Protein AF-A0A5J4PCF5-F1 (afdb_monomer)

Solvent-accessible surface area (backbone atoms only — not comparable to full-atom values): 6842 Å² total; per-residue (Å²): 136,80,77,56,95,93,56,63,99,56,88,77,62,81,65,89,86,66,73,57,68,69,61,51,53,50,52,50,50,52,50,51,52,51,62,68,41,48,68,54,52,56,49,51,50,70,70,42,57,74,70,60,34,50,54,52,48,54,59,50,44,60,74,74,42,86,62,79,66,77,74,68,78,71,64,56,66,93,72,52,52,74,68,57,51,50,52,53,51,50,56,54,48,56,58,55,53,60,73,60,64,81,77,74,84,87,127

Organism: NCBI:txid433724

Sequence (107 aa):
MGLKKGQTNNARGRPKGKPNKVTMETREWVSQLIDKNRKQLEKDLKGLEPKDRWAVIEKLMQYAVPKMQSVEAKIGLNRLSDEQLNSIINELTDKLEDDNTDYITDK

Foldseek 3Di:
DDDDVVDDPDPPPDDPPDDDPVVVVVVVVVVVVCVVCVVVVVVVLVVDDPVVSVVVVVVVCPVVDVDPPPCPVVVVPVPDDPVRVVVVVVVVVVVVVVVPPPPPPDD

Radius of gyration: 30.69 Å; Cα contacts (8 Å, |Δi|>4): 9; chains: 1; bounding box: 57×44×96 Å

Secondary structure (DSS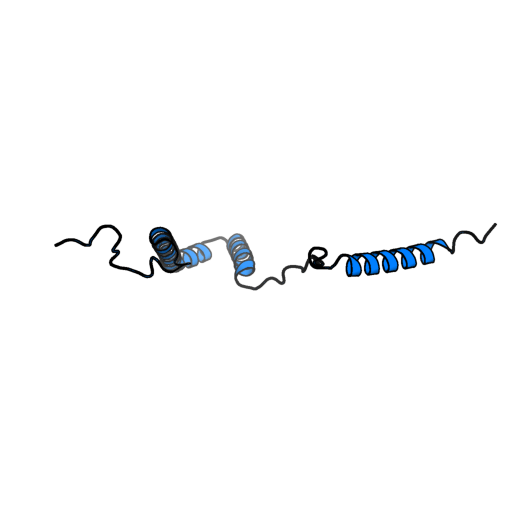P, 8-state):
-PPPTT--S-TT-SPTTPPPHHHHHHHHHHHHHHHHHHHHHHHHHHHS-HHHHHHHHHHHHHHHTT----------GGGS-HHHHHHHHHHHHHHHHHTTGGGSS--

Structure (mmCIF, N/CA/C/O backbone):
data_AF-A0A5J4PCF5-F1
#
_entry.id   AF-A0A5J4PCF5-F1
#
loop_
_atom_site.group_PDB
_atom_site.id
_atom_site.type_symbol
_atom_site.label_atom_id
_atom_site.label_alt_id
_atom_site.label_comp_id
_atom_site.label_asym_id
_atom_site.label_entity_id
_atom_site.label_seq_id
_atom_site.pdbx_PDB_ins_code
_atom_site.Cartn_x
_atom_site.Cartn_y
_atom_site.Cartn_z
_atom_site.occupancy
_atom_site.B_iso_or_equiv
_atom_site.auth_seq_id
_atom_site.auth_comp_id
_atom_site.auth_asym_id
_atom_site.auth_atom_id
_atom_site.pdbx_PDB_model_num
ATOM 1 N N . MET A 1 1 ? 30.294 -24.607 35.203 1.00 60.25 1 MET A N 1
ATOM 2 C CA . MET A 1 1 ? 31.237 -24.496 34.068 1.00 60.25 1 MET A CA 1
ATOM 3 C C . MET A 1 1 ? 30.557 -23.727 32.946 1.00 60.25 1 MET A C 1
ATOM 5 O O . MET A 1 1 ? 29.471 -24.124 32.550 1.00 60.25 1 MET A O 1
ATOM 9 N N . GLY A 1 2 ? 31.138 -22.609 32.504 1.00 75.19 2 GLY A N 1
ATOM 10 C CA . GLY A 1 2 ? 30.643 -21.840 31.356 1.00 75.19 2 GLY A CA 1
ATOM 11 C C . GLY A 1 2 ? 31.196 -22.368 30.031 1.00 75.19 2 GLY A C 1
ATOM 12 O O . GLY A 1 2 ? 32.136 -23.163 30.019 1.00 75.19 2 GLY A O 1
ATOM 13 N N . LEU A 1 3 ? 30.613 -21.922 28.918 1.00 80.75 3 LEU A N 1
ATOM 14 C CA . LEU A 1 3 ? 31.123 -22.220 27.577 1.00 80.75 3 LEU A CA 1
ATOM 15 C C . LEU A 1 3 ? 32.557 -21.680 27.427 1.00 80.75 3 LEU A C 1
ATOM 17 O O . LEU A 1 3 ? 32.864 -20.576 27.881 1.00 80.75 3 LEU A O 1
ATOM 21 N N . LYS A 1 4 ? 33.442 -22.462 26.798 1.00 80.38 4 LYS A N 1
ATOM 22 C CA . LYS A 1 4 ? 34.829 -22.050 26.535 1.00 80.38 4 LYS A CA 1
ATOM 23 C C . LYS A 1 4 ? 34.856 -20.908 25.513 1.00 80.38 4 LYS A C 1
ATOM 25 O O . LYS A 1 4 ? 34.009 -20.844 24.622 1.00 80.38 4 LYS A O 1
ATOM 30 N N . LYS A 1 5 ? 35.844 -20.011 25.607 1.00 64.38 5 LYS A N 1
ATOM 31 C CA . LYS A 1 5 ? 36.045 -18.923 24.632 1.00 64.38 5 LYS A CA 1
ATOM 32 C C . LYS A 1 5 ? 36.137 -19.517 23.217 1.00 64.38 5 LYS A C 1
ATOM 34 O O . LYS A 1 5 ? 36.978 -20.373 22.972 1.00 64.38 5 LYS A O 1
ATOM 39 N N . GLY A 1 6 ? 35.257 -19.078 22.314 1.00 72.25 6 GLY A N 1
ATOM 40 C CA . GLY A 1 6 ? 35.138 -19.613 20.947 1.00 72.25 6 GLY A CA 1
ATOM 41 C C . GLY A 1 6 ? 34.063 -20.693 20.758 1.00 72.25 6 GLY A C 1
ATOM 42 O O . GLY A 1 6 ? 33.801 -21.093 19.629 1.00 72.25 6 GLY A O 1
ATOM 43 N N . GLN A 1 7 ? 33.392 -21.129 21.826 1.00 74.62 7 GLN A N 1
ATOM 44 C CA . GLN A 1 7 ? 32.302 -22.099 21.766 1.00 74.62 7 GLN A CA 1
ATOM 45 C C . GLN A 1 7 ? 30.957 -21.377 21.928 1.00 74.62 7 GLN A C 1
ATOM 47 O O . GLN A 1 7 ? 30.594 -20.929 23.013 1.00 74.62 7 GLN A O 1
ATOM 52 N N . THR A 1 8 ? 30.219 -21.229 20.828 1.00 74.56 8 THR A N 1
ATOM 53 C CA . THR A 1 8 ? 28.836 -20.726 20.833 1.00 74.56 8 THR A CA 1
ATOM 54 C C . THR A 1 8 ? 27.856 -21.885 21.012 1.00 74.56 8 THR A C 1
ATOM 56 O O . THR A 1 8 ? 28.082 -22.977 20.494 1.00 74.56 8 THR A O 1
ATOM 59 N N . ASN A 1 9 ? 26.736 -21.643 21.701 1.00 77.00 9 ASN A N 1
ATOM 60 C CA . ASN A 1 9 ? 25.639 -22.612 21.809 1.00 77.00 9 ASN A CA 1
ATOM 61 C C . ASN A 1 9 ? 24.883 -22.802 20.472 1.00 77.00 9 ASN A C 1
ATOM 63 O O . ASN A 1 9 ? 24.070 -23.708 20.329 1.00 77.00 9 ASN A O 1
ATOM 67 N N . ASN A 1 10 ? 25.144 -21.945 19.477 1.00 77.56 10 ASN A N 1
ATOM 68 C CA . ASN A 1 10 ? 24.618 -22.065 18.121 1.00 77.56 10 ASN A CA 1
ATOM 69 C C . ASN A 1 10 ? 25.763 -22.029 17.098 1.00 77.56 10 ASN A C 1
ATOM 71 O O . ASN A 1 10 ? 26.153 -20.961 16.620 1.00 77.56 10 ASN A O 1
ATOM 75 N N . ALA A 1 11 ? 26.267 -23.211 16.737 1.00 73.56 11 ALA A N 1
ATOM 76 C CA . ALA A 1 11 ? 27.341 -23.387 15.758 1.00 73.56 11 ALA A CA 1
ATOM 77 C C . ALA A 1 11 ? 26.979 -22.910 14.336 1.00 73.56 11 ALA A C 1
ATOM 79 O O . ALA A 1 11 ? 27.868 -22.641 13.536 1.00 73.56 11 ALA A O 1
ATOM 80 N N . ARG A 1 12 ? 25.683 -22.780 14.011 1.00 74.88 12 ARG A N 1
ATOM 81 C CA . ARG A 1 12 ? 25.198 -22.368 12.678 1.00 74.88 12 ARG A CA 1
ATOM 82 C C . ARG A 1 12 ? 24.915 -20.867 12.577 1.00 74.88 12 ARG A C 1
ATOM 84 O O . ARG A 1 12 ? 24.528 -20.394 11.511 1.00 74.88 12 ARG A O 1
ATOM 91 N N . GLY A 1 13 ? 25.111 -20.120 13.666 1.00 74.56 13 GLY A N 1
ATOM 92 C CA . GLY A 1 13 ? 24.837 -18.688 13.723 1.00 74.56 13 GLY A CA 1
ATOM 93 C C . GLY A 1 13 ? 23.363 -18.342 13.482 1.00 74.56 13 GLY A C 1
ATOM 94 O O . GLY A 1 13 ? 22.475 -19.197 13.419 1.00 74.56 13 GLY A O 1
ATOM 95 N N . ARG A 1 14 ? 23.073 -17.046 13.372 1.00 75.38 14 ARG A N 1
ATOM 96 C CA . ARG A 1 14 ? 21.752 -16.575 12.945 1.00 75.38 14 ARG A CA 1
ATOM 97 C C . ARG A 1 14 ? 21.558 -16.933 11.461 1.00 75.38 14 ARG A C 1
ATOM 99 O O . ARG A 1 14 ? 22.450 -16.623 10.672 1.00 75.38 14 ARG A O 1
ATOM 106 N N . PRO A 1 15 ? 20.419 -17.520 11.043 1.00 77.25 15 PRO A N 1
ATOM 107 C CA . PRO A 1 15 ? 20.226 -17.887 9.644 1.00 77.25 15 PRO A CA 1
ATOM 108 C C . PRO A 1 15 ? 20.283 -16.644 8.750 1.00 77.25 15 PRO A C 1
ATOM 110 O O . PRO A 1 15 ? 19.633 -15.631 9.040 1.00 77.25 15 PRO A O 1
ATOM 113 N N . LYS A 1 16 ? 21.052 -16.726 7.658 1.00 66.81 16 LYS A N 1
ATOM 114 C CA . LYS A 1 16 ? 21.188 -15.644 6.676 1.00 66.81 16 LYS A CA 1
ATOM 115 C C . LYS A 1 16 ? 19.804 -15.309 6.103 1.00 66.81 16 LYS A C 1
ATOM 117 O O . LYS A 1 16 ? 19.071 -16.202 5.694 1.00 66.81 16 LYS A O 1
ATOM 122 N N . GLY A 1 17 ? 19.430 -14.029 6.131 1.00 69.25 17 GLY A N 1
ATOM 123 C CA . GLY A 1 17 ? 18.142 -13.544 5.615 1.00 69.25 17 GLY A CA 1
ATOM 124 C C . GLY A 1 17 ? 16.984 -13.486 6.621 1.00 69.25 17 GLY A C 1
ATOM 125 O O . GLY A 1 17 ? 15.903 -13.033 6.255 1.00 69.25 17 GLY A O 1
ATOM 126 N N . LYS A 1 18 ? 17.164 -13.880 7.893 1.00 68.69 18 LYS A N 1
ATOM 127 C CA . LYS A 1 18 ? 16.111 -13.673 8.908 1.00 68.69 18 LYS A CA 1
ATOM 128 C C . LYS A 1 18 ? 15.984 -12.180 9.261 1.00 68.69 18 LYS A C 1
ATOM 130 O O . LYS A 1 18 ? 16.959 -11.634 9.796 1.00 68.69 18 LYS A O 1
ATOM 135 N N . PRO A 1 19 ? 14.817 -11.537 9.042 1.00 68.38 19 PRO A N 1
ATOM 136 C CA . PRO A 1 19 ? 14.618 -10.11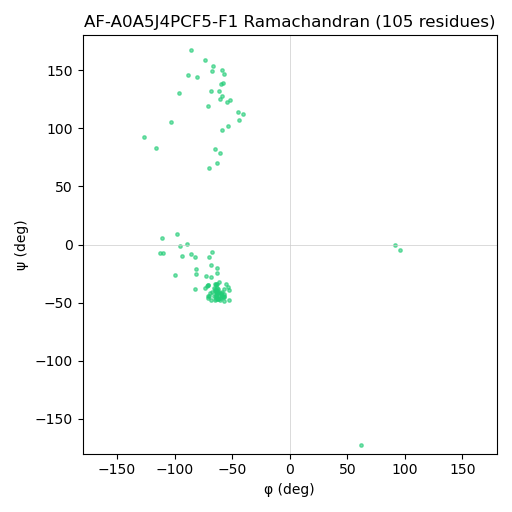3 9.322 1.00 68.38 19 PRO A CA 1
ATOM 137 C C . PRO A 1 19 ? 14.874 -9.800 10.798 1.00 68.38 19 PRO A C 1
ATOM 139 O O . PRO A 1 19 ? 14.715 -10.668 11.659 1.00 68.38 19 PRO A O 1
ATOM 142 N N . ASN A 1 20 ? 15.325 -8.578 11.101 1.00 71.44 20 ASN A N 1
ATOM 143 C CA . ASN A 1 20 ? 15.597 -8.175 12.480 1.00 71.44 20 ASN A CA 1
ATOM 144 C C . ASN A 1 20 ? 14.332 -8.326 13.344 1.00 71.44 20 ASN A C 1
ATOM 146 O O . ASN A 1 20 ? 13.241 -8.007 12.878 1.00 71.44 20 ASN A O 1
ATOM 150 N N . LYS A 1 21 ? 14.470 -8.814 14.585 1.00 71.00 21 LYS A N 1
ATOM 151 C CA . LYS A 1 21 ? 13.321 -9.118 15.459 1.00 71.00 21 LYS A CA 1
ATOM 152 C C . LYS A 1 21 ? 12.448 -7.876 15.669 1.00 71.00 21 LYS A C 1
ATOM 154 O O . LYS A 1 21 ? 11.246 -7.938 15.462 1.00 71.00 21 LYS A O 1
ATOM 159 N N . VAL A 1 22 ? 13.090 -6.736 15.928 1.00 71.00 22 VAL A N 1
ATOM 160 C CA . VAL A 1 22 ? 12.438 -5.425 16.063 1.00 71.00 22 VAL A CA 1
ATOM 161 C C . VAL A 1 22 ? 11.660 -5.053 14.796 1.00 71.00 22 VAL A C 1
ATOM 163 O O . VAL A 1 22 ? 10.504 -4.667 14.871 1.00 71.00 22 VAL A O 1
ATOM 166 N N . THR A 1 23 ? 12.249 -5.241 13.610 1.00 73.38 23 THR A N 1
ATOM 167 C CA . THR A 1 23 ? 11.575 -4.947 12.332 1.00 73.38 23 THR A CA 1
ATOM 168 C C . THR A 1 23 ? 10.360 -5.847 12.098 1.00 73.38 23 THR A C 1
ATOM 170 O O . THR A 1 23 ? 9.381 -5.408 11.500 1.00 73.38 23 THR A O 1
ATOM 173 N N . MET A 1 24 ? 10.411 -7.101 12.551 1.00 74.62 24 MET A N 1
ATOM 174 C CA . MET A 1 24 ? 9.284 -8.031 12.474 1.00 74.6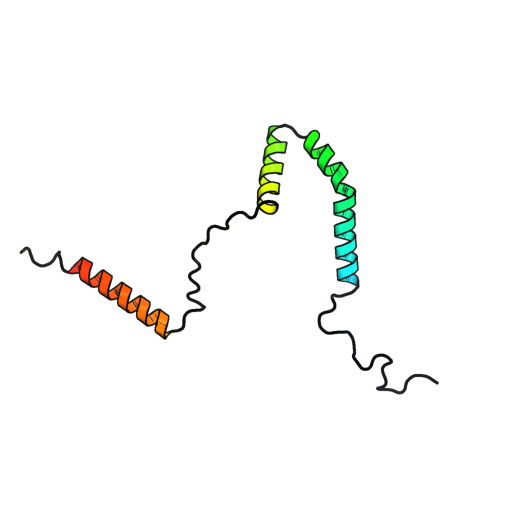2 24 MET A CA 1
ATOM 175 C C . MET A 1 24 ? 8.148 -7.602 13.409 1.00 74.62 24 MET A C 1
ATOM 177 O O . MET A 1 24 ? 7.017 -7.482 12.951 1.00 74.62 24 MET A O 1
ATOM 181 N N . GLU A 1 25 ? 8.465 -7.274 14.663 1.00 81.88 25 GLU A N 1
ATOM 182 C CA . GLU A 1 25 ? 7.499 -6.779 15.655 1.00 81.88 25 GLU A CA 1
ATOM 183 C C . GLU A 1 25 ? 6.829 -5.476 15.194 1.00 81.88 25 GLU A C 1
ATOM 185 O O . GLU A 1 25 ? 5.612 -5.339 15.288 1.00 81.88 25 GLU A O 1
ATOM 190 N N . THR A 1 26 ? 7.583 -4.536 14.611 1.00 77.31 26 THR A N 1
ATOM 191 C CA . THR A 1 26 ? 7.000 -3.300 14.062 1.00 77.31 26 THR A CA 1
ATOM 192 C C . THR A 1 26 ? 6.052 -3.583 12.896 1.00 77.31 26 THR A C 1
ATOM 194 O O . THR A 1 26 ? 4.973 -3.003 12.838 1.00 77.31 26 THR A O 1
ATOM 197 N N . ARG A 1 27 ? 6.415 -4.478 11.965 1.00 81.00 27 ARG A N 1
ATOM 198 C CA . ARG A 1 27 ? 5.542 -4.840 10.829 1.00 81.00 27 ARG A CA 1
ATOM 199 C C . ARG A 1 27 ? 4.254 -5.509 11.292 1.00 81.00 27 ARG A C 1
ATOM 201 O O . ARG A 1 27 ? 3.185 -5.219 10.758 1.00 81.00 27 ARG A O 1
ATOM 208 N N . GLU A 1 28 ? 4.361 -6.389 12.277 1.00 86.38 28 GLU A N 1
ATOM 209 C CA . GLU A 1 28 ? 3.218 -7.067 12.874 1.00 86.38 28 GLU A CA 1
ATOM 210 C C . GLU A 1 28 ? 2.309 -6.071 13.600 1.00 86.38 28 GLU A C 1
ATOM 212 O O . GLU A 1 28 ? 1.103 -6.059 13.365 1.00 86.38 28 GLU A O 1
ATOM 217 N N . TRP A 1 29 ? 2.885 -5.152 14.376 1.00 86.88 29 TRP A N 1
ATOM 218 C CA . TRP A 1 29 ? 2.139 -4.076 15.023 1.00 86.88 29 TRP A CA 1
ATOM 219 C C . TRP A 1 29 ? 1.414 -3.170 14.016 1.00 86.88 29 TRP A C 1
ATOM 221 O O . TRP A 1 29 ? 0.225 -2.905 14.189 1.00 86.88 29 TRP A O 1
ATOM 231 N N . VAL A 1 30 ? 2.080 -2.745 12.933 1.00 80.44 30 VAL A N 1
ATOM 232 C CA . VAL A 1 30 ? 1.451 -1.941 11.866 1.00 80.44 30 VAL A CA 1
ATOM 233 C C . VAL A 1 30 ? 0.308 -2.710 11.201 1.00 80.44 30 VAL A C 1
ATOM 235 O O . VAL A 1 30 ? -0.758 -2.143 10.972 1.00 80.44 30 VAL A O 1
ATOM 238 N N . SER A 1 31 ? 0.491 -4.005 10.935 1.00 83.06 31 SER A N 1
ATOM 239 C CA . SER A 1 31 ? -0.557 -4.848 10.342 1.00 83.06 31 SER A CA 1
ATOM 240 C C . SER A 1 31 ? -1.773 -4.943 11.265 1.00 83.06 31 SER A C 1
ATOM 242 O O . SER A 1 31 ? -2.898 -4.693 10.839 1.00 83.06 31 SER A O 1
ATOM 244 N N . GLN A 1 32 ? -1.545 -5.192 12.557 1.00 87.50 32 GLN A N 1
ATOM 245 C CA . GLN A 1 32 ? -2.605 -5.235 13.565 1.00 87.50 32 GLN A CA 1
ATOM 246 C C . GLN A 1 32 ? -3.315 -3.887 13.732 1.00 87.50 32 GLN A C 1
ATOM 248 O O . GLN A 1 32 ? -4.525 -3.855 13.957 1.00 87.50 32 GLN A O 1
ATOM 253 N N . LEU A 1 33 ? -2.588 -2.771 13.642 1.00 83.19 33 LEU A N 1
ATOM 254 C CA . LEU A 1 33 ? -3.165 -1.429 13.701 1.00 83.19 33 LEU A CA 1
ATOM 255 C C . LEU A 1 33 ? -4.107 -1.186 12.515 1.00 83.19 33 LEU A C 1
ATOM 257 O O . LEU A 1 33 ? -5.235 -0.731 12.708 1.00 83.19 33 LEU A O 1
ATOM 261 N N . ILE A 1 34 ? -3.664 -1.533 11.304 1.00 82.62 34 ILE A N 1
ATOM 262 C CA . ILE A 1 34 ? -4.481 -1.434 10.090 1.00 82.62 34 ILE A CA 1
ATOM 263 C C . ILE A 1 34 ? -5.724 -2.317 10.226 1.00 82.62 34 ILE A C 1
ATOM 265 O O . ILE A 1 34 ? -6.832 -1.831 10.004 1.00 82.62 34 ILE A O 1
ATOM 269 N N . ASP A 1 35 ? -5.566 -3.573 10.651 1.00 85.19 35 ASP A N 1
ATOM 270 C CA . ASP A 1 35 ? -6.668 -4.527 10.823 1.00 85.19 35 ASP A CA 1
ATOM 271 C C . ASP A 1 35 ? -7.726 -4.023 11.811 1.00 85.19 35 ASP A C 1
ATOM 273 O O . ASP A 1 35 ? -8.925 -4.085 11.526 1.00 85.19 35 ASP A O 1
ATOM 277 N N . LYS A 1 36 ? -7.296 -3.467 12.950 1.00 88.12 36 LYS A N 1
ATOM 278 C CA . LYS A 1 36 ? -8.194 -2.887 13.961 1.00 88.12 36 LYS A CA 1
ATOM 279 C C . LYS A 1 36 ? -8.963 -1.676 13.433 1.00 88.12 36 LYS A C 1
ATOM 281 O O . LYS A 1 36 ? -10.135 -1.510 13.768 1.00 88.12 36 LYS A O 1
ATOM 286 N N . ASN A 1 37 ? -8.340 -0.874 12.574 1.00 86.12 37 ASN A N 1
ATOM 287 C CA . ASN A 1 37 ? -8.939 0.348 12.044 1.00 86.12 37 ASN A CA 1
ATOM 288 C C . ASN A 1 37 ? -9.815 0.121 10.803 1.00 86.12 37 ASN A C 1
ATOM 290 O O . ASN A 1 37 ? -10.529 1.040 10.410 1.00 86.12 37 ASN A O 1
ATOM 294 N N . ARG A 1 38 ? -9.843 -1.085 10.212 1.00 82.25 38 ARG A N 1
ATOM 295 C CA . ARG A 1 38 ? -10.669 -1.387 9.021 1.00 82.25 38 ARG A CA 1
ATOM 296 C C . ARG A 1 38 ? -12.138 -1.009 9.199 1.00 82.25 38 ARG A C 1
ATOM 298 O O . ARG A 1 38 ? -12.709 -0.330 8.354 1.00 82.25 38 ARG A O 1
ATOM 305 N N . LYS A 1 39 ? -12.737 -1.391 10.331 1.00 85.62 39 LYS A N 1
ATOM 306 C CA . LYS A 1 39 ? -14.147 -1.082 10.631 1.00 85.62 39 LYS A CA 1
ATOM 307 C C . LYS A 1 39 ? -14.401 0.417 10.774 1.00 85.62 39 LYS A C 1
ATOM 309 O O . LYS A 1 39 ? -15.488 0.881 10.444 1.00 85.62 39 LYS A O 1
ATOM 314 N N . GLN A 1 40 ? -13.428 1.157 11.303 1.00 84.81 40 GLN A N 1
ATOM 315 C CA . GLN A 1 40 ? -13.525 2.608 11.427 1.00 84.81 40 GLN A CA 1
ATOM 316 C C . GLN A 1 40 ? -13.426 3.260 10.046 1.00 84.81 40 GLN A C 1
ATOM 318 O O . GLN A 1 40 ? -14.282 4.059 9.697 1.00 84.81 40 GLN A O 1
ATOM 323 N N . LEU A 1 41 ? -12.484 2.807 9.218 1.00 82.88 41 LEU A N 1
ATOM 324 C CA . LEU A 1 41 ? -12.301 3.286 7.852 1.00 82.88 41 LEU A CA 1
ATOM 325 C C . LEU A 1 41 ? -13.560 3.082 6.993 1.00 82.88 41 LEU A C 1
ATOM 327 O O . LEU A 1 41 ? -13.961 3.984 6.265 1.00 82.88 41 LEU A O 1
ATOM 331 N N . GLU A 1 42 ? -14.247 1.944 7.119 1.00 83.88 42 GLU A N 1
ATOM 332 C CA . GLU A 1 42 ? -15.538 1.718 6.449 1.00 83.88 42 GLU A CA 1
ATOM 333 C C . GLU A 1 42 ? -16.638 2.686 6.907 1.00 83.88 42 GLU A C 1
ATOM 335 O O . GLU A 1 42 ? -17.469 3.110 6.100 1.00 83.88 42 GLU A O 1
ATOM 340 N N . LYS A 1 43 ? -16.675 3.023 8.202 1.00 87.06 43 LYS A N 1
ATOM 341 C CA . LYS A 1 43 ? -17.634 3.996 8.744 1.00 87.06 43 LYS A CA 1
ATOM 342 C C . LYS A 1 43 ? -17.315 5.404 8.266 1.00 87.06 43 LYS A C 1
ATOM 344 O O . LYS A 1 43 ? -18.227 6.098 7.827 1.00 87.06 43 LYS A O 1
ATOM 349 N N . ASP A 1 44 ? -16.045 5.785 8.291 1.00 84.88 44 ASP A N 1
ATOM 350 C CA . ASP A 1 44 ? -15.588 7.093 7.836 1.00 84.88 44 ASP A CA 1
ATOM 351 C C . ASP A 1 44 ? -15.911 7.261 6.347 1.00 84.88 44 ASP A C 1
ATOM 353 O O . ASP A 1 44 ? -16.551 8.236 5.966 1.00 84.88 44 ASP A O 1
ATOM 357 N N . LEU A 1 45 ? -15.635 6.249 5.513 1.00 84.50 45 LEU A N 1
ATOM 358 C CA . LEU A 1 45 ? -16.018 6.255 4.095 1.00 84.50 45 LEU A CA 1
ATOM 359 C C . LEU A 1 45 ? -17.525 6.449 3.880 1.00 84.50 45 LEU A C 1
ATOM 361 O O . LEU A 1 45 ? -17.924 7.147 2.947 1.00 84.50 45 LEU A O 1
ATOM 365 N N . LYS A 1 46 ? -18.377 5.863 4.729 1.00 83.50 46 LYS A N 1
ATOM 366 C CA . LYS A 1 46 ? -19.836 6.068 4.677 1.00 83.50 46 LYS A CA 1
ATOM 367 C C . LYS A 1 46 ? -20.260 7.457 5.163 1.00 83.50 46 LYS A C 1
ATOM 369 O O . LYS A 1 46 ? -21.299 7.938 4.720 1.00 83.50 46 LYS A O 1
ATOM 374 N N . GLY A 1 47 ? -19.484 8.080 6.047 1.00 86.19 47 GLY A N 1
ATOM 375 C CA . GLY A 1 47 ? -19.723 9.427 6.569 1.00 86.19 47 GLY A CA 1
ATOM 376 C C . GLY A 1 47 ? -19.243 10.555 5.652 1.00 86.19 47 GLY A C 1
ATOM 377 O O . GLY A 1 47 ? -19.735 11.671 5.772 1.00 86.19 47 GLY A O 1
ATOM 378 N N . LEU A 1 48 ? -18.320 10.277 4.727 1.00 85.38 48 LEU A N 1
ATOM 379 C CA . LEU A 1 48 ? -17.834 11.259 3.754 1.00 85.38 48 LEU A CA 1
ATOM 380 C C . LEU A 1 48 ? -18.920 11.678 2.757 1.00 85.38 48 LEU A C 1
ATOM 382 O O . LEU A 1 48 ? -19.811 10.888 2.418 1.00 85.38 48 LEU A O 1
ATOM 386 N N . GLU A 1 49 ? -18.789 12.894 2.220 1.00 85.94 49 GLU A N 1
ATOM 387 C CA . GLU A 1 49 ? -19.610 13.349 1.101 1.00 85.94 49 GLU A CA 1
ATOM 388 C C . GLU A 1 49 ? -19.471 12.403 -0.104 1.00 85.94 49 GLU A C 1
ATOM 390 O O . GLU A 1 49 ? -18.393 11.843 -0.339 1.00 85.94 49 GLU A O 1
ATOM 395 N N . PRO A 1 50 ? -20.537 12.220 -0.909 1.00 81.12 50 PRO A N 1
ATOM 396 C CA . PRO A 1 50 ? -20.520 11.279 -2.026 1.00 81.12 50 PRO A CA 1
ATOM 397 C C . PRO A 1 50 ? -19.343 11.490 -2.986 1.00 81.12 50 PRO A C 1
ATOM 399 O O . PRO A 1 50 ? -18.743 10.517 -3.436 1.00 81.12 50 PRO A O 1
ATOM 402 N N . LYS A 1 51 ? -18.979 12.748 -3.266 1.00 83.94 51 LYS A N 1
ATOM 403 C CA . LYS A 1 51 ? -17.876 13.101 -4.170 1.00 83.94 51 LYS A CA 1
ATOM 404 C C . LYS A 1 51 ? -16.518 12.644 -3.628 1.00 83.94 51 LYS A C 1
ATOM 406 O O . LYS A 1 51 ? -15.763 11.989 -4.345 1.00 83.94 51 LYS A O 1
ATOM 411 N N . ASP A 1 52 ? -16.242 12.922 -2.359 1.00 84.50 52 ASP A N 1
ATOM 412 C CA . ASP A 1 52 ? -14.976 12.550 -1.722 1.00 84.50 52 ASP A CA 1
ATOM 413 C C . ASP A 1 52 ? -14.874 11.040 -1.503 1.00 84.50 52 ASP A C 1
ATOM 415 O O . ASP A 1 52 ? -13.808 10.448 -1.677 1.00 84.50 52 ASP A O 1
ATOM 419 N N . ARG A 1 53 ? -16.003 10.384 -1.210 1.00 85.38 53 ARG A N 1
ATOM 420 C CA . ARG A 1 53 ? -16.084 8.924 -1.116 1.00 85.38 53 ARG A CA 1
ATOM 421 C C . ARG A 1 53 ? -15.640 8.256 -2.416 1.00 85.38 53 ARG A C 1
ATOM 423 O O . ARG A 1 53 ? -14.810 7.349 -2.374 1.00 85.38 53 ARG A O 1
ATOM 430 N N . TRP A 1 54 ? -16.151 8.711 -3.561 1.00 84.69 54 TRP A N 1
ATOM 431 C CA . TRP A 1 54 ? -15.749 8.176 -4.864 1.00 84.69 54 TRP A CA 1
ATOM 432 C C . TRP A 1 54 ? -14.277 8.455 -5.178 1.00 84.69 54 TRP A C 1
ATOM 434 O O . TRP A 1 54 ? -13.595 7.556 -5.661 1.00 84.69 54 TRP A O 1
ATOM 444 N N . ALA A 1 55 ? -13.755 9.631 -4.819 1.00 87.31 55 ALA A N 1
ATOM 445 C CA . ALA A 1 55 ? -12.342 9.961 -5.013 1.00 87.31 55 ALA A CA 1
ATOM 446 C C . ALA A 1 55 ? -11.396 9.064 -4.189 1.00 87.31 55 ALA A C 1
ATOM 448 O O . ALA A 1 55 ? -10.334 8.657 -4.665 1.00 87.31 55 ALA A O 1
ATOM 449 N N . VAL A 1 56 ? -11.762 8.725 -2.947 1.00 86.62 56 VAL A N 1
ATOM 450 C CA . VAL A 1 56 ? -10.979 7.786 -2.125 1.00 86.62 56 VAL A CA 1
ATOM 451 C C . VAL A 1 56 ? -11.069 6.365 -2.685 1.00 86.62 56 VAL A C 1
ATOM 453 O O . VAL A 1 56 ? -10.048 5.685 -2.778 1.00 86.62 56 VAL A O 1
ATOM 456 N N . ILE A 1 57 ? -12.257 5.927 -3.112 1.00 84.56 57 ILE A N 1
ATOM 457 C CA . ILE A 1 57 ? -12.453 4.608 -3.734 1.00 84.56 57 ILE A CA 1
ATOM 458 C C . ILE A 1 57 ? -11.639 4.482 -5.026 1.00 84.56 57 ILE A C 1
ATOM 460 O O . ILE A 1 57 ? -10.979 3.465 -5.218 1.00 84.56 57 ILE A O 1
ATOM 464 N N . GLU A 1 58 ? -11.621 5.507 -5.880 1.00 84.38 58 GLU A N 1
ATOM 465 C CA . GLU A 1 58 ? -10.810 5.533 -7.101 1.00 84.38 58 GLU A CA 1
ATOM 466 C C . GLU A 1 58 ? -9.320 5.337 -6.787 1.00 84.38 58 GLU A C 1
ATOM 468 O O . GLU A 1 58 ? -8.649 4.519 -7.417 1.00 84.38 58 GLU A O 1
ATOM 473 N N . LYS A 1 59 ? -8.801 6.029 -5.764 1.00 84.62 59 LYS A N 1
ATOM 474 C CA . LYS A 1 59 ? -7.410 5.862 -5.315 1.00 84.62 59 LYS A CA 1
ATOM 475 C C . LYS A 1 59 ? -7.140 4.454 -4.792 1.00 84.62 59 LYS A C 1
ATOM 477 O O . LYS A 1 59 ? -6.104 3.887 -5.117 1.00 84.62 59 LYS A O 1
ATOM 482 N N . LEU A 1 60 ? -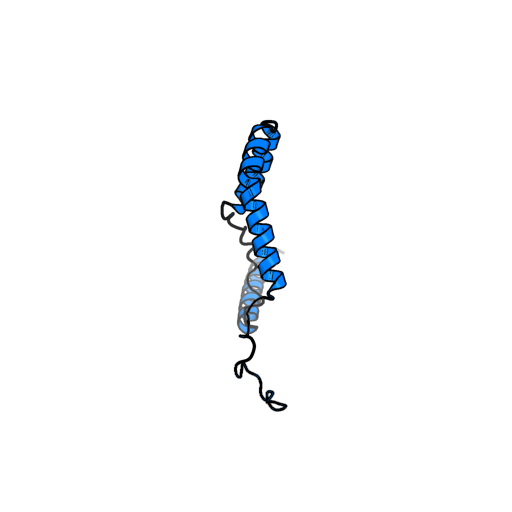8.056 3.872 -4.015 1.00 83.25 60 LEU A N 1
ATOM 483 C CA . LEU A 1 60 ? -7.923 2.497 -3.516 1.00 83.25 60 LEU A CA 1
ATOM 484 C C . LEU A 1 60 ? -7.966 1.469 -4.655 1.00 83.25 60 LEU A C 1
ATOM 486 O O . LEU A 1 60 ? -7.210 0.498 -4.642 1.00 83.25 60 LEU A O 1
ATOM 490 N N . MET A 1 61 ? -8.798 1.705 -5.670 1.00 81.12 61 MET A N 1
ATOM 491 C CA . MET A 1 61 ? -8.935 0.835 -6.836 1.00 81.12 61 MET A CA 1
ATOM 492 C C . MET A 1 61 ? -7.626 0.711 -7.625 1.00 81.12 61 MET A C 1
ATOM 494 O O . MET A 1 61 ? -7.337 -0.368 -8.131 1.00 81.12 61 MET A O 1
ATOM 498 N N . GLN A 1 62 ? -6.797 1.760 -7.660 1.00 77.44 62 GLN A N 1
ATOM 499 C CA . GLN A 1 62 ? -5.473 1.726 -8.302 1.00 77.44 62 GLN A CA 1
ATOM 500 C C . GLN A 1 62 ? -4.495 0.741 -7.643 1.00 77.44 62 GLN A C 1
ATOM 502 O O . GLN A 1 62 ? -3.555 0.299 -8.298 1.00 77.44 62 GLN A O 1
ATOM 507 N N . TYR A 1 63 ? -4.703 0.415 -6.363 1.00 77.06 63 TYR A N 1
ATOM 508 C CA . T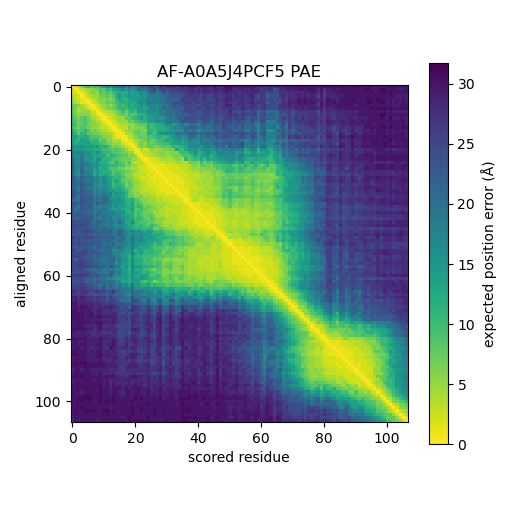YR A 1 63 ? -3.884 -0.548 -5.620 1.00 77.06 63 TYR A CA 1
ATOM 509 C C . TYR A 1 63 ? -4.535 -1.932 -5.523 1.00 77.06 63 TYR A C 1
ATOM 511 O O . TYR A 1 63 ? -3.829 -2.924 -5.366 1.00 77.06 63 TYR A O 1
ATOM 519 N N . ALA A 1 64 ? -5.869 -2.009 -5.586 1.00 76.44 64 ALA A N 1
ATOM 520 C CA . ALA A 1 64 ? -6.611 -3.269 -5.522 1.00 76.44 64 ALA A CA 1
ATOM 521 C C . ALA A 1 64 ? -6.678 -3.984 -6.878 1.00 76.44 64 ALA A C 1
ATOM 523 O O . ALA A 1 64 ? -6.599 -5.209 -6.942 1.00 76.44 64 ALA A O 1
ATOM 524 N N . VAL A 1 65 ? -6.824 -3.221 -7.962 1.00 74.69 65 VAL A N 1
ATOM 525 C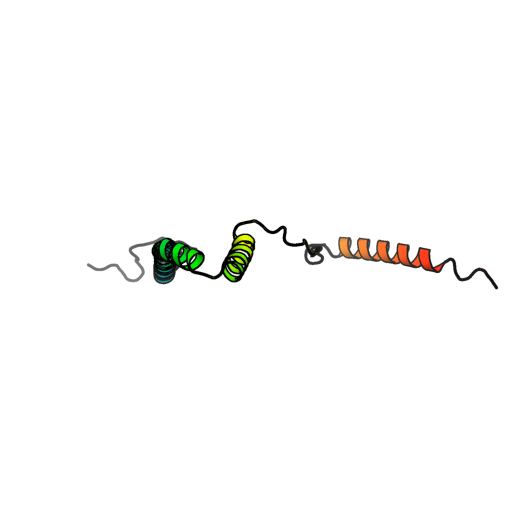 CA . VAL A 1 65 ? -6.796 -3.745 -9.324 1.00 74.69 65 VAL A CA 1
ATOM 526 C C . VAL A 1 65 ? -5.382 -3.551 -9.858 1.00 74.69 65 VAL A C 1
ATOM 528 O O . VAL A 1 65 ? -4.870 -2.432 -9.781 1.00 74.69 65 VAL A O 1
ATOM 531 N N . PRO A 1 66 ? -4.743 -4.589 -10.428 1.00 68.69 66 PRO A N 1
ATOM 532 C CA . PRO A 1 66 ? -3.525 -4.409 -11.196 1.00 68.69 66 PRO A CA 1
ATOM 533 C C . PRO A 1 66 ? -3.843 -3.450 -12.340 1.00 68.69 66 PRO A C 1
ATOM 535 O O . PRO A 1 66 ? -4.428 -3.834 -13.353 1.00 68.69 66 PRO A O 1
ATOM 538 N N . LYS A 1 6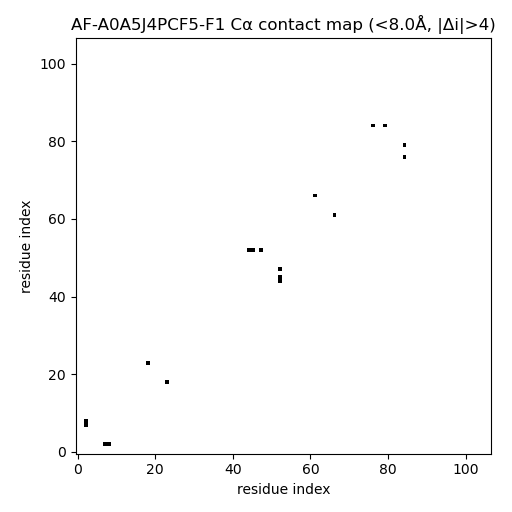7 ? -3.505 -2.170 -12.173 1.00 65.50 67 LYS A N 1
ATOM 539 C CA . LYS A 1 67 ? -3.481 -1.260 -13.307 1.00 65.50 67 LYS A CA 1
ATOM 540 C C . LYS A 1 67 ? -2.453 -1.877 -14.241 1.00 65.50 67 LYS A C 1
ATOM 542 O O . LYS A 1 67 ? -1.335 -2.147 -13.798 1.00 65.50 67 LYS A O 1
ATOM 547 N N . MET A 1 68 ? -2.823 -2.147 -15.494 1.00 59.75 68 MET A N 1
ATOM 548 C CA . MET A 1 68 ? -1.809 -2.331 -16.523 1.00 59.75 68 MET A CA 1
ATOM 549 C C . MET A 1 68 ? -0.957 -1.073 -16.422 1.00 59.75 68 MET A C 1
ATOM 551 O O . MET A 1 68 ? -1.410 0.013 -16.789 1.00 59.75 68 MET A O 1
ATOM 555 N N . GLN A 1 69 ? 0.217 -1.178 -15.788 1.00 61.75 69 GLN A N 1
ATOM 556 C CA . GLN A 1 69 ? 1.215 -0.142 -15.934 1.00 61.75 69 GLN A CA 1
ATOM 557 C C . GLN A 1 69 ? 1.321 -0.014 -17.440 1.00 61.75 69 GLN A C 1
ATOM 559 O O . GLN A 1 69 ? 1.494 -1.044 -18.102 1.00 61.75 69 GLN A O 1
ATOM 564 N N . SER A 1 70 ? 1.129 1.194 -17.983 1.00 53.47 70 SER A N 1
ATOM 565 C CA . SER A 1 70 ? 1.611 1.439 -19.331 1.00 53.47 70 SER A CA 1
ATOM 566 C C . SER A 1 70 ? 3.000 0.848 -19.317 1.00 53.47 70 SER A C 1
ATOM 568 O O . SER A 1 70 ? 3.850 1.267 -18.523 1.00 53.47 70 SER A O 1
ATOM 570 N N . VAL A 1 71 ? 3.182 -0.208 -20.100 1.00 53.81 71 VAL A N 1
ATOM 571 C CA . VAL A 1 71 ? 4.500 -0.615 -20.507 1.00 53.81 71 VAL A CA 1
ATOM 572 C C . VAL A 1 71 ? 4.912 0.584 -21.344 1.00 53.81 71 VAL A C 1
ATOM 574 O O . VAL A 1 71 ? 4.746 0.604 -22.556 1.00 53.81 71 VAL A O 1
ATOM 577 N N . GLU A 1 72 ? 5.385 1.648 -20.678 1.00 52.97 72 GLU A N 1
ATOM 578 C CA . GLU A 1 72 ? 6.520 2.372 -21.195 1.00 52.97 72 GLU A CA 1
ATOM 579 C C . GLU A 1 72 ? 7.424 1.233 -21.581 1.00 52.97 72 GLU A C 1
ATOM 581 O O . GLU A 1 72 ? 7.859 0.460 -20.717 1.00 52.97 72 GLU A O 1
ATOM 586 N N . ALA A 1 73 ? 7.545 1.025 -22.885 1.00 52.12 73 ALA A N 1
ATOM 587 C CA . ALA A 1 73 ? 8.557 0.180 -23.433 1.00 52.12 73 ALA A CA 1
ATOM 588 C C . ALA A 1 73 ? 9.866 0.836 -22.990 1.00 52.12 73 ALA A C 1
ATOM 590 O O . ALA A 1 73 ? 10.556 1.505 -23.747 1.00 52.12 73 ALA A O 1
ATOM 591 N N . LYS A 1 74 ? 10.239 0.616 -21.727 1.00 54.44 74 LYS A N 1
ATOM 592 C CA . LYS A 1 74 ? 11.601 0.422 -21.299 1.00 54.44 74 LYS A CA 1
ATOM 593 C C . LYS A 1 74 ? 11.998 -0.849 -22.023 1.00 54.44 74 LYS A C 1
ATOM 595 O O . LYS A 1 74 ? 12.105 -1.917 -21.425 1.00 54.44 74 LYS A O 1
ATOM 600 N N . ILE A 1 75 ? 12.129 -0.725 -23.348 1.00 60.25 75 ILE A N 1
ATOM 601 C CA . ILE A 1 75 ? 13.006 -1.533 -24.163 1.00 60.25 75 ILE A CA 1
ATOM 602 C C . ILE A 1 75 ? 14.230 -1.609 -23.279 1.00 60.25 75 ILE A C 1
ATOM 604 O O . ILE A 1 75 ? 14.791 -0.578 -22.897 1.00 60.25 75 ILE A O 1
ATOM 608 N N . GLY A 1 76 ? 14.513 -2.803 -22.778 1.00 57.16 76 GLY A N 1
ATOM 609 C CA . GLY A 1 76 ? 15.651 -3.023 -21.915 1.00 57.16 76 GLY A CA 1
ATOM 610 C C . GLY A 1 76 ? 16.897 -2.880 -22.768 1.00 57.16 76 GLY A C 1
ATOM 611 O O . GLY A 1 76 ? 17.575 -3.870 -22.970 1.00 57.16 76 GLY A O 1
ATOM 612 N N . LEU A 1 77 ? 17.180 -1.679 -23.279 1.00 59.66 77 LEU A N 1
ATOM 613 C CA . LEU A 1 77 ? 18.395 -1.332 -24.002 1.00 59.66 77 LEU A CA 1
ATOM 614 C C . LEU A 1 77 ? 19.594 -1.719 -23.130 1.00 59.66 77 LEU A C 1
ATOM 616 O O . LEU A 1 77 ? 20.533 -2.332 -23.609 1.00 59.66 77 LEU A O 1
ATOM 620 N N . ASN A 1 78 ? 19.467 -1.538 -21.810 1.00 64.25 78 ASN A N 1
ATOM 621 C CA . ASN A 1 78 ? 20.442 -1.977 -20.806 1.00 64.25 78 ASN A CA 1
ATOM 622 C C . ASN A 1 78 ? 20.580 -3.510 -20.652 1.00 64.25 78 ASN A C 1
ATOM 624 O O . ASN A 1 78 ? 21.382 -3.963 -19.841 1.00 64.25 78 ASN A O 1
ATOM 628 N N . ARG A 1 79 ? 19.748 -4.315 -21.324 1.00 66.12 79 ARG A N 1
ATOM 629 C CA . ARG A 1 79 ? 19.802 -5.789 -21.3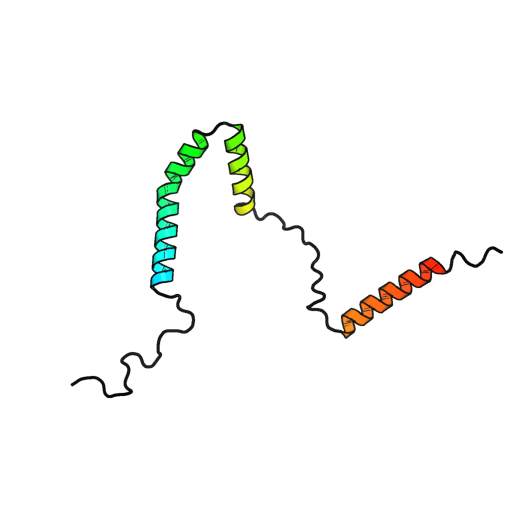45 1.00 66.12 79 ARG A CA 1
ATOM 630 C C . ARG A 1 79 ? 20.177 -6.349 -22.719 1.00 66.12 79 ARG A C 1
ATOM 632 O O . ARG A 1 79 ? 20.340 -7.561 -22.823 1.00 66.12 79 ARG A O 1
ATOM 639 N N . LEU A 1 80 ? 20.267 -5.507 -23.745 1.00 73.56 80 LEU A N 1
ATOM 640 C CA . LEU A 1 80 ? 20.740 -5.910 -25.065 1.00 73.56 80 LEU A CA 1
ATOM 641 C C . LEU A 1 80 ? 22.270 -5.952 -25.047 1.00 73.56 80 LEU A C 1
ATOM 643 O O . LEU A 1 80 ? 22.899 -5.145 -24.364 1.00 73.56 80 LEU A O 1
ATOM 647 N N . SER A 1 81 ? 22.865 -6.905 -25.764 1.00 75.12 81 SER A N 1
ATOM 648 C CA . SER A 1 81 ? 24.310 -6.884 -25.998 1.00 75.12 81 SER A CA 1
ATOM 649 C C . SER A 1 81 ? 24.668 -5.798 -27.014 1.00 75.12 81 SER A C 1
ATOM 651 O O . SER A 1 81 ? 23.834 -5.398 -27.831 1.00 75.12 81 SER A O 1
ATOM 653 N N . ASP A 1 82 ? 25.927 -5.362 -27.004 1.00 77.31 82 ASP A N 1
ATOM 654 C CA . ASP A 1 82 ? 26.438 -4.353 -27.940 1.00 77.31 82 ASP A CA 1
ATOM 655 C C . ASP A 1 82 ? 26.208 -4.757 -29.411 1.00 77.31 82 ASP A C 1
ATOM 657 O O . ASP A 1 82 ? 25.891 -3.922 -30.252 1.00 77.31 82 ASP A O 1
ATOM 661 N N . GLU A 1 83 ? 26.268 -6.055 -29.722 1.00 80.62 83 GLU A N 1
ATOM 662 C CA . GLU A 1 83 ? 25.989 -6.594 -31.062 1.00 80.62 83 GLU A CA 1
ATOM 663 C C . GLU A 1 83 ? 24.527 -6.397 -31.493 1.00 80.62 83 GLU A C 1
ATOM 665 O O . GLU A 1 83 ? 24.242 -6.054 -32.645 1.00 80.62 83 GLU A O 1
ATOM 670 N N . GLN A 1 84 ? 23.587 -6.582 -30.562 1.00 78.31 84 GLN A N 1
ATOM 671 C CA . GLN A 1 84 ? 22.166 -6.368 -30.829 1.00 78.31 84 GLN A CA 1
ATOM 672 C C . GLN A 1 84 ? 21.847 -4.880 -30.976 1.00 78.31 84 GLN A C 1
ATOM 674 O O . GLN A 1 84 ? 21.034 -4.515 -31.821 1.00 78.31 84 GLN A O 1
ATOM 679 N N . LEU A 1 85 ? 22.517 -4.017 -30.206 1.00 81.12 85 LEU A N 1
ATOM 680 C CA . LEU A 1 85 ? 22.396 -2.566 -30.348 1.00 81.12 85 LEU A CA 1
ATOM 681 C C . LEU A 1 85 ? 22.922 -2.089 -31.707 1.00 81.12 85 LEU A C 1
ATOM 683 O O . LEU A 1 85 ? 22.236 -1.327 -32.383 1.00 81.12 85 LEU A O 1
ATOM 687 N N . ASN A 1 86 ? 24.075 -2.595 -32.149 1.00 83.56 86 ASN A N 1
ATOM 688 C CA . ASN A 1 86 ? 24.645 -2.253 -33.455 1.00 83.56 86 ASN A CA 1
ATOM 689 C C . ASN A 1 86 ? 23.740 -2.679 -34.618 1.00 83.56 86 ASN A C 1
ATOM 691 O O . ASN A 1 86 ? 23.561 -1.923 -35.567 1.00 83.56 86 ASN A O 1
ATOM 695 N N . SER A 1 87 ? 23.119 -3.858 -34.523 1.00 84.00 87 SER A N 1
ATOM 696 C CA . SER A 1 87 ? 22.188 -4.339 -35.554 1.00 84.00 87 SER A CA 1
ATOM 697 C C . SER A 1 87 ? 20.962 -3.428 -35.684 1.00 84.00 87 SER A C 1
ATOM 699 O O . SER A 1 87 ? 20.548 -3.105 -36.792 1.00 84.00 87 SER A O 1
ATOM 701 N N . ILE A 1 88 ? 20.424 -2.957 -34.552 1.00 84.69 88 ILE A N 1
ATOM 702 C CA . ILE A 1 88 ? 19.285 -2.028 -34.518 1.00 84.69 88 ILE A CA 1
ATOM 703 C C . ILE A 1 88 ? 19.674 -0.654 -35.081 1.00 84.69 88 ILE A C 1
ATOM 705 O O . ILE A 1 88 ? 18.889 -0.046 -35.804 1.00 84.69 88 ILE A O 1
ATOM 709 N N . ILE A 1 89 ? 20.873 -0.157 -34.758 1.00 84.75 89 ILE A N 1
ATOM 710 C CA . ILE A 1 89 ? 21.374 1.132 -35.257 1.00 84.75 89 ILE A CA 1
ATOM 711 C C . ILE A 1 89 ? 21.539 1.097 -36.777 1.00 84.75 89 ILE A C 1
ATOM 713 O O . ILE A 1 89 ? 21.096 2.028 -37.448 1.00 84.75 89 ILE A O 1
ATOM 717 N N . ASN A 1 90 ? 22.119 0.025 -37.320 1.00 85.56 90 ASN A N 1
ATOM 718 C CA . ASN A 1 90 ? 22.288 -0.129 -38.764 1.00 85.56 90 ASN A CA 1
ATOM 719 C C . ASN A 1 90 ? 20.931 -0.177 -39.474 1.00 85.56 90 ASN A C 1
ATOM 721 O O . ASN A 1 90 ? 20.705 0.590 -40.398 1.00 85.56 90 ASN A O 1
ATOM 725 N N . GLU A 1 91 ? 19.980 -0.969 -38.969 1.00 84.88 91 GLU A N 1
ATOM 726 C CA . GLU A 1 91 ? 18.642 -1.066 -39.568 1.00 84.88 91 GLU A CA 1
ATOM 727 C C . GLU A 1 91 ? 17.865 0.267 -39.526 1.00 84.88 91 GLU A C 1
ATOM 729 O O . GLU A 1 91 ? 17.099 0.579 -40.437 1.00 84.88 91 GLU A O 1
ATOM 734 N N . LEU A 1 92 ? 18.050 1.072 -38.474 1.00 85.50 92 LEU A N 1
ATOM 735 C CA . LEU A 1 92 ? 17.486 2.425 -38.391 1.00 85.50 92 LEU A CA 1
ATOM 736 C C . LEU A 1 92 ? 18.170 3.401 -39.354 1.00 85.50 92 LEU A C 1
ATOM 738 O O . LEU A 1 92 ? 17.504 4.292 -39.871 1.00 85.50 92 LEU A O 1
ATOM 742 N N . THR A 1 93 ? 19.476 3.249 -39.571 1.00 86.25 93 THR A N 1
ATOM 743 C CA . THR A 1 93 ? 20.262 4.113 -40.463 1.00 86.25 93 THR A CA 1
ATOM 744 C C . THR A 1 93 ? 19.895 3.839 -41.916 1.00 86.25 93 THR A C 1
ATOM 746 O O . THR A 1 93 ? 19.556 4.777 -42.629 1.00 86.25 93 THR A O 1
ATOM 749 N N . ASP A 1 94 ? 19.810 2.565 -42.303 1.00 80.81 94 ASP A N 1
ATOM 750 C CA . ASP A 1 94 ? 19.396 2.142 -43.645 1.00 80.81 94 ASP A CA 1
ATOM 751 C C . ASP A 1 94 ? 18.000 2.689 -43.999 1.00 80.81 94 ASP A C 1
ATOM 753 O O . ASP A 1 94 ? 17.784 3.239 -45.075 1.00 80.81 94 ASP A O 1
ATOM 757 N N . LYS A 1 95 ? 17.054 2.639 -43.050 1.00 76.75 95 LYS A N 1
ATOM 758 C CA . LYS A 1 95 ? 15.693 3.170 -43.250 1.00 76.75 95 LYS A CA 1
ATOM 759 C C . LYS A 1 95 ? 15.633 4.695 -43.376 1.00 76.75 95 LYS A C 1
ATOM 761 O O . LYS A 1 95 ? 14.718 5.207 -44.008 1.00 76.75 95 LYS A O 1
ATOM 766 N N . LEU A 1 96 ? 16.566 5.425 -42.763 1.00 71.94 96 LEU A N 1
ATOM 767 C CA . LEU A 1 96 ? 16.651 6.886 -42.881 1.00 71.94 96 LEU A CA 1
ATOM 768 C C . LEU A 1 96 ? 17.364 7.328 -44.166 1.00 71.94 96 LEU A C 1
ATOM 770 O O . LEU A 1 96 ? 17.134 8.443 -44.639 1.00 71.94 96 LEU A O 1
ATOM 774 N N . GLU A 1 97 ? 18.234 6.486 -44.723 1.00 66.31 97 GLU A N 1
ATOM 775 C CA . GLU A 1 97 ? 18.879 6.732 -46.015 1.00 66.31 97 GLU A CA 1
ATOM 776 C C . GLU A 1 97 ? 17.899 6.541 -47.182 1.00 66.31 97 GLU A C 1
ATOM 778 O O . GLU A 1 97 ? 17.901 7.363 -48.101 1.00 66.31 97 GLU A O 1
ATOM 783 N N . ASP A 1 98 ? 16.991 5.561 -47.098 1.00 59.84 98 ASP A N 1
ATOM 784 C CA . ASP A 1 98 ? 15.934 5.358 -48.100 1.00 59.84 98 ASP A CA 1
ATOM 785 C C . ASP A 1 98 ? 15.014 6.593 -48.232 1.00 59.84 98 ASP A C 1
ATOM 787 O O . ASP A 1 98 ? 14.766 7.055 -49.346 1.00 59.84 98 ASP A O 1
ATOM 791 N N . ASP A 1 99 ? 14.608 7.225 -47.123 1.00 57.75 99 ASP A N 1
ATOM 792 C CA . ASP A 1 99 ? 13.725 8.410 -47.138 1.00 57.75 99 ASP A CA 1
ATOM 793 C C . ASP A 1 99 ? 14.381 9.686 -47.727 1.00 57.75 99 ASP A C 1
ATOM 795 O O . ASP A 1 99 ? 13.682 10.637 -48.092 1.00 57.75 99 ASP A O 1
ATOM 799 N N . ASN A 1 100 ? 15.717 9.750 -47.827 1.00 55.72 100 ASN A N 1
ATOM 800 C CA . ASN A 1 100 ? 16.440 10.925 -48.343 1.00 55.72 100 ASN A CA 1
ATOM 801 C C . ASN A 1 100 ? 16.761 10.857 -49.845 1.00 55.72 100 ASN A C 1
ATOM 803 O O . ASN A 1 100 ? 17.197 11.860 -50.420 1.00 55.72 100 ASN A O 1
ATOM 807 N N . THR A 1 101 ? 16.560 9.712 -50.501 1.00 54.12 101 THR A N 1
ATOM 808 C CA . THR A 1 101 ? 16.942 9.540 -51.915 1.00 54.12 101 THR A CA 1
ATOM 809 C C . THR A 1 101 ? 15.925 10.085 -52.926 1.00 54.12 101 THR A C 1
ATOM 811 O O . THR A 1 101 ? 16.289 10.305 -54.081 1.00 54.12 101 THR A O 1
ATOM 814 N N . ASP A 1 102 ? 14.716 10.451 -52.493 1.00 54.59 102 ASP A N 1
ATOM 815 C CA . ASP A 1 102 ? 13.644 10.926 -53.384 1.00 54.59 102 ASP A CA 1
ATOM 816 C C . ASP A 1 102 ? 13.625 12.450 -53.647 1.00 54.59 102 ASP A C 1
ATOM 818 O O . ASP A 1 102 ? 12.779 12.934 -54.398 1.00 54.59 102 ASP A O 1
ATOM 822 N N . TYR A 1 103 ? 14.556 13.239 -53.088 1.00 55.16 103 TYR A N 1
ATOM 823 C CA . TYR A 1 103 ? 14.542 14.713 -53.221 1.00 55.16 103 TYR A CA 1
ATOM 824 C C . TYR A 1 103 ? 15.666 15.323 -54.081 1.00 55.16 103 TYR A C 1
ATOM 826 O O . TYR A 1 103 ? 15.773 16.549 -54.149 1.00 55.16 103 TYR A O 1
ATOM 834 N N . ILE A 1 104 ? 16.515 14.522 -54.742 1.00 55.16 104 ILE A N 1
ATOM 835 C CA . ILE A 1 104 ? 17.702 15.041 -55.463 1.00 55.16 104 ILE A CA 1
ATOM 836 C C . ILE A 1 104 ? 17.600 14.938 -57.004 1.00 55.16 104 ILE A C 1
ATOM 838 O O . ILE A 1 104 ? 18.415 15.533 -57.705 1.00 55.16 104 ILE A O 1
ATOM 842 N N . THR A 1 105 ? 16.586 14.284 -57.577 1.00 53.84 105 THR A N 1
ATOM 843 C CA . THR A 1 105 ? 16.511 14.032 -59.037 1.00 53.84 105 THR A CA 1
ATOM 844 C C . THR A 1 105 ? 15.658 14.998 -59.869 1.00 53.84 105 THR A C 1
ATOM 846 O O . THR A 1 105 ? 15.517 14.769 -61.067 1.00 53.84 105 THR A O 1
ATOM 849 N N . ASP A 1 106 ? 15.175 16.112 -59.313 1.00 46.03 106 ASP A N 1
ATOM 850 C CA . ASP A 1 106 ? 14.486 17.160 -60.089 1.00 46.03 106 ASP A CA 1
ATOM 851 C C . ASP A 1 106 ? 15.267 18.486 -60.065 1.00 46.03 106 ASP A C 1
ATOM 853 O O . ASP A 1 106 ? 14.993 19.395 -59.271 1.00 46.03 106 ASP A O 1
ATOM 857 N N . LYS A 1 107 ? 16.269 18.606 -60.947 1.00 38.59 107 LYS A N 1
ATOM 858 C CA . LYS A 1 107 ? 16.744 19.905 -61.446 1.00 38.59 107 LYS A CA 1
ATOM 859 C C . LYS A 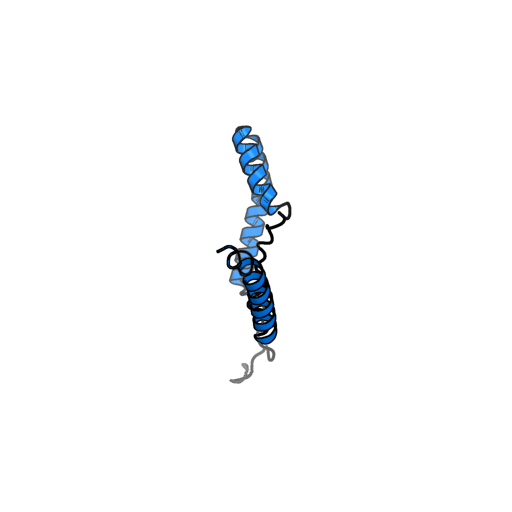1 107 ? 17.437 19.821 -62.799 1.00 38.59 107 LYS A C 1
ATOM 861 O O . LYS A 1 107 ? 18.276 18.913 -62.979 1.00 38.59 107 LYS A O 1
#

Mean predicted aligned error: 18.42 Å

pLDDT: mean 74.51, std 11.44, range [38.59, 88.12]